Protein AF-A0A0N1LKV7-F1 (afdb_monomer)

Secondary structure (DSSP, 8-state):
-EEEETTEEEEPPHHHHHHS---PPPPPTTSTTHHHHHHHHHHHHHH-HHHHHHHHHHHHHHHHHHHHHHHHHHTT------STT--

Nearest PDB structures (foldseek):
  7yqc-assembly1_B  TM=4.468E-01  e=2.513E+00  Homo sapiens

Foldseek 3Di:
DWQQAPLGIADADPVLVVLQQDADDQQDPPDPCRVVVNVVNVCQCVVDVVNVVSVVQNVQLSVVLNVQSVVCVVVVHDGHRDNPSND

Radius of gyration: 14.67 Å; Cα contacts (8 Å, |Δi|>4): 91; chains: 1; bounding box: 38×25×32 Å

Sequence (87 aa):
MILSTSSGDFPIPPDVASRLPQVPALPEPDEPNYSRRAREFTDWLESSPEHAVRFERLRRWHLVQDELARKAASEGRPFFVTDDGLD

Structure (mmCIF, N/CA/C/O backbone):
data_AF-A0A0N1LKV7-F1
#
_entry.id   AF-A0A0N1LKV7-F1
#
loop_
_atom_site.group_PDB
_atom_site.id
_atom_site.type_symbol
_atom_site.label_atom_id
_atom_site.label_alt_id
_atom_site.label_comp_id
_atom_site.label_asym_id
_atom_site.label_entity_id
_atom_site.label_seq_id
_atom_site.pdbx_PDB_ins_code
_atom_site.Cartn_x
_atom_site.Cartn_y
_atom_site.Cartn_z
_atom_site.occupancy
_atom_site.B_iso_or_equiv
_atom_site.auth_seq_id
_atom_site.auth_comp_id
_atom_site.auth_asym_id
_atom_site.auth_atom_id
_atom_site.pdbx_PDB_model_num
ATOM 1 N N . MET A 1 1 ? 4.349 -4.721 10.378 1.00 83.31 1 MET A N 1
ATOM 2 C CA . MET A 1 1 ? 4.240 -3.940 9.129 1.00 83.31 1 MET A CA 1
ATOM 3 C C . MET A 1 1 ? 3.203 -2.855 9.370 1.00 83.31 1 MET A C 1
ATOM 5 O O . MET A 1 1 ? 2.191 -3.160 9.995 1.00 83.31 1 MET A O 1
ATOM 9 N N . ILE A 1 2 ? 3.486 -1.613 8.982 1.00 91.25 2 ILE A N 1
ATOM 10 C CA . ILE A 1 2 ? 2.621 -0.450 9.224 1.00 91.25 2 ILE A CA 1
ATOM 11 C C . ILE A 1 2 ? 2.147 0.081 7.873 1.00 91.25 2 ILE A C 1
ATOM 13 O O . ILE A 1 2 ? 2.936 0.144 6.933 1.00 91.25 2 ILE A O 1
ATOM 17 N N . LEU A 1 3 ? 0.866 0.427 7.789 1.00 92.00 3 LEU A N 1
ATOM 18 C CA . LEU A 1 3 ? 0.291 1.191 6.697 1.00 92.00 3 LEU A CA 1
ATOM 19 C C . LEU A 1 3 ? 0.265 2.663 7.107 1.00 92.00 3 LEU A C 1
ATOM 21 O O . LEU A 1 3 ? -0.480 3.033 8.014 1.00 92.00 3 LEU A O 1
ATOM 25 N N . SER A 1 4 ? 1.039 3.491 6.417 1.00 93.12 4 SER A N 1
ATOM 26 C CA . SER A 1 4 ? 0.960 4.944 6.559 1.00 93.12 4 SER A CA 1
ATOM 27 C C . SER A 1 4 ? -0.110 5.495 5.617 1.00 93.12 4 SER A C 1
ATOM 29 O O . SER A 1 4 ? -0.082 5.233 4.411 1.00 93.12 4 SER A O 1
ATOM 31 N N . THR A 1 5 ? -1.055 6.248 6.174 1.00 92.56 5 THR A N 1
ATOM 32 C CA . THR A 1 5 ? -2.129 6.945 5.451 1.00 92.56 5 THR A CA 1
ATOM 33 C C . THR A 1 5 ? -2.108 8.434 5.790 1.00 92.56 5 THR A C 1
ATOM 35 O O . THR A 1 5 ? -1.479 8.861 6.759 1.00 92.56 5 THR A O 1
ATOM 38 N N . SER A 1 6 ? -2.884 9.228 5.060 1.00 91.25 6 SER A N 1
ATOM 39 C CA . SER A 1 6 ? -3.094 10.654 5.337 1.00 91.25 6 SER A CA 1
ATOM 40 C C . SER A 1 6 ? -3.733 10.922 6.708 1.00 91.25 6 SER A C 1
ATOM 42 O O . SER A 1 6 ? -3.684 12.046 7.202 1.00 91.25 6 SER A O 1
ATOM 44 N N . SER A 1 7 ? -4.357 9.913 7.325 1.00 91.31 7 SER A N 1
ATOM 45 C CA . SER A 1 7 ? -4.989 10.008 8.648 1.00 91.31 7 SER A CA 1
ATOM 46 C C . SER A 1 7 ? -4.155 9.392 9.773 1.00 91.31 7 SER A C 1
ATOM 48 O O . SER A 1 7 ? -4.609 9.383 10.916 1.00 91.31 7 SER A O 1
ATOM 50 N N . GLY A 1 8 ? -2.948 8.906 9.470 1.00 94.00 8 GLY A N 1
ATOM 51 C CA . GLY A 1 8 ? -2.018 8.332 10.439 1.00 94.00 8 GLY A CA 1
ATOM 52 C C . GLY A 1 8 ? -1.520 6.940 10.061 1.00 94.00 8 GLY A C 1
ATOM 53 O O . GLY A 1 8 ? -1.777 6.428 8.967 1.00 94.00 8 GLY A O 1
ATOM 54 N N . ASP A 1 9 ? -0.797 6.343 11.003 1.00 96.25 9 ASP A N 1
ATOM 55 C CA . ASP A 1 9 ? -0.157 5.040 10.876 1.00 96.25 9 ASP A CA 1
ATOM 56 C C . ASP A 1 9 ? -0.994 3.939 11.529 1.00 96.25 9 ASP A C 1
ATOM 58 O O . ASP A 1 9 ? -1.347 4.020 12.709 1.00 96.25 9 ASP A O 1
ATOM 62 N N . PHE A 1 10 ? -1.269 2.876 10.775 1.00 95.69 10 PHE A N 1
ATOM 63 C CA . PHE A 1 10 ? -2.111 1.772 11.224 1.00 95.69 10 PHE A CA 1
ATOM 64 C C . PHE A 1 10 ? -1.388 0.427 11.091 1.00 95.69 10 PHE A C 1
ATOM 66 O O . PHE A 1 10 ? -0.775 0.148 10.056 1.00 95.69 10 PHE A O 1
ATOM 73 N N . PRO A 1 11 ? -1.434 -0.447 12.112 1.00 96.69 11 PRO A N 1
ATOM 74 C CA . PRO A 1 11 ? -0.849 -1.774 12.003 1.00 96.69 11 PRO A CA 1
ATOM 75 C C . PRO A 1 11 ? -1.620 -2.610 10.981 1.00 96.69 11 PRO A C 1
ATOM 77 O O . PRO A 1 11 ? -2.845 -2.696 11.039 1.00 96.69 11 PRO A O 1
ATOM 80 N N . ILE A 1 12 ? -0.895 -3.261 10.070 1.00 95.75 12 ILE A N 1
ATOM 81 C CA . ILE A 1 12 ? -1.493 -4.190 9.105 1.00 95.75 12 ILE A CA 1
ATOM 82 C C . ILE A 1 12 ? -1.672 -5.553 9.794 1.00 95.75 12 ILE A C 1
ATOM 84 O O . ILE A 1 12 ? -0.671 -6.121 10.253 1.00 95.75 12 ILE A O 1
ATOM 88 N N . PRO A 1 13 ? -2.900 -6.103 9.874 1.00 95.81 13 PRO A N 1
ATOM 89 C CA . PRO A 1 13 ? -3.136 -7.437 10.415 1.00 95.81 13 PRO A CA 1
ATOM 90 C C . PRO A 1 13 ? -2.373 -8.516 9.630 1.00 95.81 13 PRO A C 1
ATOM 92 O O . PRO A 1 13 ? -2.217 -8.391 8.415 1.00 95.81 13 PRO A O 1
ATOM 95 N N . PRO A 1 14 ? -1.932 -9.607 10.283 1.00 94.81 14 PRO A N 1
ATOM 96 C CA . PRO A 1 14 ? -1.154 -10.656 9.622 1.00 94.81 14 PRO A CA 1
ATOM 97 C C . PRO A 1 14 ? -1.918 -11.343 8.482 1.00 94.81 14 PRO A C 1
ATOM 99 O O . PRO A 1 14 ? -1.312 -11.680 7.468 1.00 94.81 14 PRO A O 1
ATOM 102 N N . ASP A 1 15 ? -3.236 -11.506 8.624 1.00 94.69 15 ASP A N 1
ATOM 103 C CA . ASP A 1 15 ? -4.093 -12.083 7.583 1.00 94.69 15 ASP A CA 1
ATOM 104 C C . ASP A 1 15 ? -4.078 -11.221 6.309 1.00 94.69 15 ASP A C 1
ATOM 106 O O . ASP A 1 15 ? -3.744 -11.707 5.229 1.00 94.69 15 ASP A O 1
ATOM 110 N N . VAL A 1 16 ? -4.277 -9.907 6.460 1.00 95.38 16 VAL A N 1
ATOM 111 C CA . VAL A 1 16 ? -4.202 -8.939 5.355 1.00 95.38 16 VAL A CA 1
ATOM 112 C C . VAL A 1 16 ? -2.800 -8.915 4.749 1.00 95.38 16 VAL A C 1
ATOM 114 O O . VAL A 1 16 ? -2.656 -9.011 3.533 1.00 95.38 16 VAL A O 1
ATOM 117 N N . ALA A 1 17 ? -1.754 -8.858 5.582 1.00 94.00 17 ALA A N 1
ATOM 118 C CA . ALA A 1 17 ? -0.366 -8.836 5.121 1.00 94.00 17 ALA A CA 1
ATOM 119 C C . ALA A 1 17 ? -0.011 -10.061 4.261 1.00 94.00 17 ALA A C 1
ATOM 121 O O . ALA A 1 17 ? 0.738 -9.929 3.296 1.00 94.00 17 ALA A O 1
ATOM 122 N N . SER A 1 18 ? -0.571 -11.236 4.572 1.00 93.94 18 SER A N 1
ATOM 123 C CA . SER A 1 18 ? -0.346 -12.464 3.799 1.00 93.94 18 SER A CA 1
ATOM 124 C C . SER A 1 18 ? -0.967 -12.435 2.395 1.00 93.94 18 SER A C 1
ATOM 126 O O . SER A 1 18 ? -0.518 -13.160 1.508 1.00 93.94 18 SER A O 1
ATOM 128 N N . ARG A 1 19 ? -1.977 -11.580 2.183 1.00 93.88 19 ARG A N 1
ATOM 129 C CA . ARG A 1 19 ? -2.705 -11.418 0.915 1.00 93.88 19 ARG A CA 1
ATOM 130 C C . ARG A 1 19 ? -2.142 -10.297 0.043 1.00 93.88 19 ARG A C 1
ATOM 132 O O . ARG A 1 19 ? -2.516 -10.199 -1.127 1.00 93.88 19 ARG A O 1
ATOM 139 N N . LEU A 1 20 ? -1.257 -9.456 0.587 1.00 94.25 20 LEU A N 1
ATOM 140 C CA . LEU A 1 20 ? -0.663 -8.353 -0.161 1.00 94.25 20 LEU A CA 1
ATOM 141 C C . LEU A 1 20 ? 0.213 -8.876 -1.312 1.00 94.25 20 LEU A C 1
ATOM 143 O O . LEU A 1 20 ? 0.994 -9.815 -1.123 1.00 94.25 20 LEU A O 1
ATOM 147 N N . PRO A 1 21 ? 0.133 -8.260 -2.506 1.00 93.75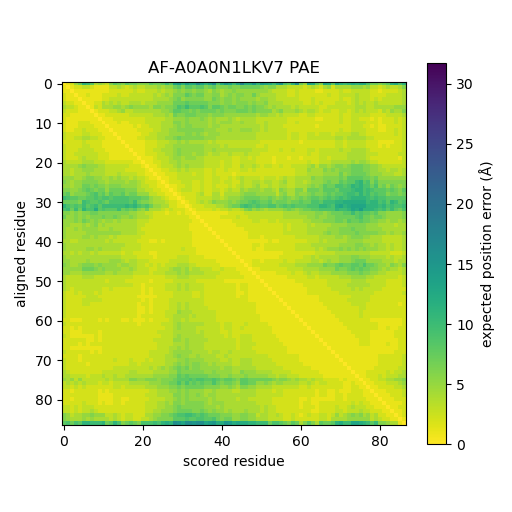 21 PRO A N 1
ATOM 148 C CA . PRO A 1 21 ? 1.037 -8.582 -3.596 1.00 93.75 21 PRO A CA 1
ATOM 149 C C . PRO A 1 21 ? 2.487 -8.354 -3.171 1.00 93.75 21 PRO A C 1
ATOM 151 O O . PRO A 1 21 ? 2.823 -7.320 -2.594 1.00 93.75 21 PRO A O 1
ATOM 154 N N . GLN A 1 22 ? 3.363 -9.302 -3.497 1.00 91.81 22 GLN A N 1
ATOM 155 C CA . GLN A 1 22 ? 4.795 -9.117 -3.286 1.00 91.81 22 GLN A CA 1
ATOM 156 C C . GLN A 1 22 ? 5.336 -8.156 -4.343 1.00 91.81 22 GLN A C 1
ATOM 158 O O . GLN A 1 22 ? 5.430 -8.498 -5.525 1.00 91.81 22 GLN A O 1
ATOM 163 N N . VAL A 1 23 ? 5.659 -6.949 -3.894 1.00 93.12 23 VAL A N 1
ATOM 164 C CA . VAL A 1 23 ? 6.194 -5.849 -4.693 1.00 93.12 23 VAL A CA 1
ATOM 165 C C . VAL A 1 23 ? 7.456 -5.351 -3.982 1.00 93.12 23 VAL A C 1
ATOM 167 O O . VAL A 1 23 ? 7.450 -5.257 -2.750 1.00 93.12 23 VAL A O 1
ATOM 170 N N . PRO A 1 24 ? 8.550 -5.057 -4.704 1.00 93.00 24 PRO A N 1
ATOM 171 C CA . PRO A 1 24 ? 9.705 -4.395 -4.110 1.00 93.00 24 PRO A CA 1
ATOM 172 C C . PRO A 1 24 ? 9.310 -3.046 -3.495 1.00 93.00 24 PRO A C 1
ATOM 174 O O . PRO A 1 24 ? 8.356 -2.400 -3.926 1.00 93.00 24 PRO A O 1
ATOM 177 N N . ALA A 1 25 ? 10.053 -2.612 -2.478 1.00 88.00 25 ALA A N 1
ATOM 178 C CA . ALA A 1 25 ? 9.831 -1.304 -1.874 1.00 88.00 25 ALA A CA 1
ATOM 179 C C . ALA A 1 25 ? 9.989 -0.191 -2.922 1.00 88.00 25 ALA A C 1
ATOM 181 O O . ALA A 1 25 ? 10.879 -0.261 -3.776 1.00 88.00 25 ALA A O 1
ATOM 182 N N . LEU A 1 26 ? 9.128 0.827 -2.839 1.00 88.44 26 LEU A N 1
ATOM 183 C CA . LEU A 1 26 ? 9.271 2.020 -3.661 1.00 88.44 26 LEU A CA 1
ATOM 184 C C . LEU A 1 26 ? 10.565 2.751 -3.273 1.00 88.44 26 LEU A C 1
ATOM 186 O O . LEU A 1 26 ? 10.827 2.897 -2.080 1.00 88.44 26 LEU A O 1
ATOM 190 N N . PRO A 1 27 ? 11.363 3.195 -4.254 1.00 90.19 27 PRO A N 1
ATOM 191 C CA . PRO A 1 27 ? 12.566 3.972 -3.989 1.00 90.19 27 PRO A CA 1
ATOM 192 C C . PRO A 1 27 ? 12.193 5.327 -3.372 1.00 90.19 27 PRO A C 1
ATOM 194 O O . PRO A 1 27 ? 11.306 6.021 -3.876 1.00 90.19 27 PRO A O 1
ATOM 197 N N . GLU A 1 28 ? 12.881 5.719 -2.305 1.00 90.50 28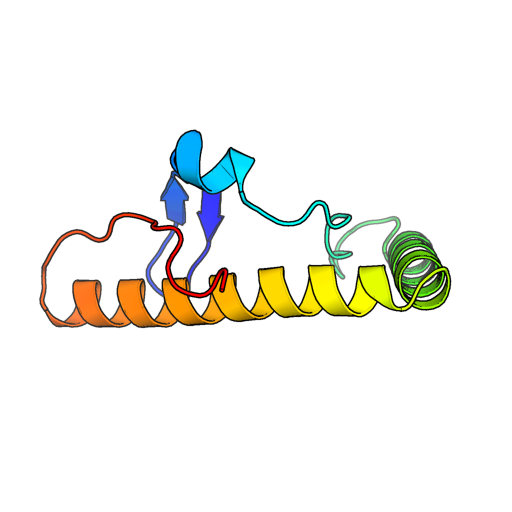 GLU A N 1
ATOM 198 C CA . GLU A 1 28 ? 12.655 6.989 -1.614 1.00 90.50 28 GLU A CA 1
ATOM 199 C C . GLU A 1 28 ? 13.634 8.053 -2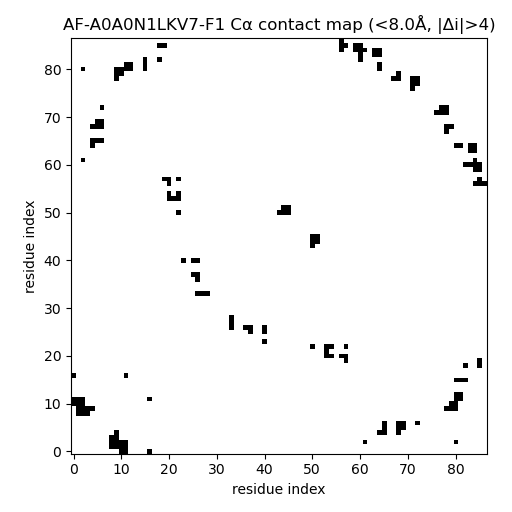.131 1.00 90.50 28 GLU A C 1
ATOM 201 O O . GLU A 1 28 ? 14.837 7.802 -2.167 1.00 90.50 28 GLU A O 1
ATOM 206 N N . PRO A 1 29 ? 13.175 9.253 -2.530 1.00 88.12 29 PRO A N 1
ATOM 207 C CA . PRO A 1 29 ? 14.032 10.256 -3.174 1.00 88.12 29 PRO A CA 1
ATOM 208 C C . PRO A 1 29 ? 15.210 10.715 -2.303 1.00 88.12 29 PRO A C 1
ATOM 210 O O . PRO A 1 29 ? 16.254 11.089 -2.835 1.00 88.12 29 PRO A O 1
ATOM 213 N N . ASP A 1 30 ? 15.059 10.654 -0.981 1.00 91.12 30 ASP A N 1
ATOM 214 C CA . ASP A 1 30 ? 16.080 11.042 -0.008 1.00 91.12 30 ASP A CA 1
ATOM 215 C C . ASP A 1 30 ? 17.082 9.913 0.316 1.00 91.12 30 ASP A C 1
ATOM 217 O O . ASP A 1 30 ? 18.025 10.119 1.086 1.00 91.12 30 ASP A O 1
ATOM 221 N N . GLU A 1 31 ? 16.928 8.711 -0.257 1.00 89.50 31 GLU A N 1
ATOM 222 C CA . GLU A 1 31 ? 17.842 7.601 0.007 1.00 89.50 31 GLU A CA 1
ATOM 223 C C . GLU A 1 31 ? 19.160 7.737 -0.793 1.00 89.50 31 GLU A C 1
ATOM 225 O O . GLU A 1 31 ? 19.148 8.051 -1.987 1.00 89.50 31 GLU A O 1
ATOM 230 N N . PRO A 1 32 ? 20.331 7.412 -0.203 1.00 89.56 32 PRO A N 1
ATOM 231 C CA . PRO A 1 32 ? 21.637 7.581 -0.860 1.00 89.56 32 PRO A CA 1
ATOM 232 C C . PRO A 1 32 ? 21.806 6.760 -2.151 1.00 89.56 32 PRO A C 1
ATOM 234 O O . PRO A 1 32 ? 22.719 7.010 -2.936 1.00 89.56 32 PRO A O 1
ATOM 237 N N . ASN A 1 33 ? 20.927 5.782 -2.385 1.00 91.31 33 ASN A N 1
ATOM 238 C CA . ASN A 1 33 ? 20.974 4.856 -3.512 1.00 91.31 33 ASN A CA 1
ATOM 239 C C . ASN A 1 33 ? 19.791 5.039 -4.478 1.00 91.31 33 ASN A C 1
ATOM 241 O O . ASN A 1 33 ? 19.571 4.154 -5.311 1.00 91.31 33 ASN A O 1
ATOM 245 N N . TYR A 1 34 ? 19.038 6.141 -4.365 1.00 92.81 34 TYR A N 1
ATOM 246 C CA . TYR A 1 34 ? 17.761 6.348 -5.054 1.00 92.81 34 TYR A CA 1
ATOM 247 C C . TYR A 1 34 ? 17.830 6.008 -6.544 1.00 92.81 34 TYR A C 1
ATOM 249 O O . TYR A 1 34 ? 17.078 5.166 -7.024 1.00 92.81 34 TYR A O 1
ATOM 257 N N . SER A 1 35 ? 18.796 6.573 -7.276 1.00 93.44 35 SER A N 1
ATOM 258 C CA . SER A 1 35 ? 18.925 6.355 -8.724 1.00 93.44 35 SER A CA 1
ATOM 259 C C . SER A 1 35 ? 19.123 4.884 -9.099 1.00 93.44 35 SER A C 1
ATOM 261 O O . SER A 1 35 ? 18.614 4.434 -10.124 1.00 93.44 35 SER A O 1
ATOM 263 N N . ARG A 1 36 ? 19.854 4.117 -8.277 1.00 94.88 36 ARG A N 1
ATOM 264 C CA . ARG A 1 36 ? 20.038 2.678 -8.505 1.00 94.88 36 ARG A CA 1
ATOM 265 C C . ARG A 1 36 ? 18.736 1.930 -8.235 1.00 94.88 36 ARG A C 1
ATOM 267 O O . ARG A 1 36 ? 18.318 1.138 -9.068 1.00 94.88 36 ARG A O 1
ATOM 274 N N . ARG A 1 37 ? 18.079 2.227 -7.116 1.00 94.25 37 ARG A N 1
ATOM 275 C CA . ARG A 1 37 ? 16.831 1.580 -6.687 1.00 94.25 37 ARG A CA 1
ATOM 276 C C . ARG A 1 37 ? 15.665 1.871 -7.619 1.00 94.25 37 ARG A C 1
ATOM 278 O O . ARG A 1 37 ? 14.898 0.969 -7.929 1.00 94.25 37 ARG A O 1
ATOM 285 N N . ALA A 1 38 ? 15.571 3.097 -8.123 1.00 95.00 38 ALA A N 1
ATOM 286 C CA . ALA A 1 38 ? 14.596 3.484 -9.133 1.00 95.00 38 ALA A CA 1
ATOM 287 C C . ALA A 1 38 ? 14.786 2.704 -10.434 1.00 95.00 38 ALA A C 1
ATOM 289 O O . ALA A 1 38 ? 13.808 2.239 -11.023 1.00 95.00 38 ALA A O 1
ATOM 290 N N . ARG A 1 39 ? 16.040 2.494 -10.848 1.00 95.94 39 ARG A N 1
ATOM 291 C CA . ARG A 1 39 ? 16.350 1.643 -11.996 1.00 95.94 39 ARG A CA 1
ATOM 292 C C . ARG A 1 39 ? 15.977 0.184 -11.735 1.00 95.94 39 ARG A C 1
ATOM 294 O O . ARG A 1 39 ? 15.237 -0.374 -12.527 1.00 95.94 39 ARG A O 1
ATOM 301 N N . GLU A 1 40 ? 16.386 -0.385 -10.601 1.00 95.69 40 GLU A N 1
ATOM 302 C CA . GLU A 1 40 ? 16.046 -1.764 -10.209 1.00 95.69 40 GLU A CA 1
ATOM 303 C C . GLU A 1 40 ? 14.526 -1.997 -10.146 1.00 95.69 40 GLU A C 1
A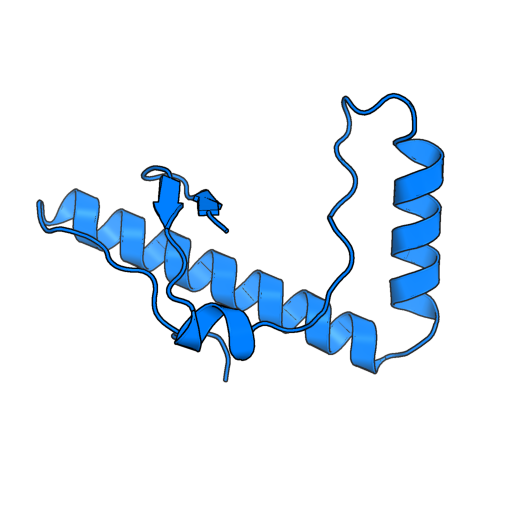TOM 305 O O . GLU A 1 40 ? 14.032 -3.036 -10.578 1.00 95.69 40 GLU A O 1
ATOM 310 N N . PHE A 1 41 ? 13.772 -1.021 -9.635 1.00 95.81 41 PHE A N 1
ATOM 311 C CA . PHE A 1 41 ? 12.313 -1.069 -9.592 1.00 95.81 41 PHE A CA 1
ATOM 312 C C . PHE A 1 41 ? 11.695 -1.017 -10.996 1.00 95.81 41 PHE A C 1
ATOM 314 O O . PHE A 1 41 ? 10.751 -1.751 -11.287 1.00 95.81 41 PHE A O 1
ATOM 321 N N . THR A 1 42 ? 12.246 -0.180 -11.877 1.00 95.56 42 THR A N 1
ATOM 322 C CA . THR A 1 42 ? 11.804 -0.075 -13.275 1.00 95.56 42 THR A CA 1
ATOM 323 C C . THR A 1 42 ? 12.099 -1.366 -14.040 1.00 95.56 42 THR A C 1
ATOM 325 O O . THR A 1 42 ? 11.188 -1.938 -14.630 1.00 95.56 42 THR A O 1
ATOM 328 N N . ASP A 1 43 ? 13.319 -1.898 -13.923 1.00 96.88 43 ASP A N 1
ATOM 329 C CA . ASP A 1 43 ? 13.705 -3.189 -14.501 1.00 96.88 43 ASP A CA 1
ATOM 330 C C . ASP A 1 43 ? 12.786 -4.319 -13.991 1.00 96.88 43 ASP A C 1
ATOM 332 O O . ASP A 1 43 ? 12.363 -5.192 -14.754 1.00 96.88 43 ASP A O 1
ATOM 336 N N . TRP A 1 44 ? 12.416 -4.296 -12.704 1.00 96.94 44 TRP A N 1
ATOM 337 C CA . TRP A 1 44 ? 11.448 -5.242 -12.150 1.00 96.94 44 TRP A CA 1
ATOM 338 C C . TRP A 1 44 ? 10.072 -5.105 -12.814 1.00 96.94 44 TRP A C 1
ATOM 340 O O . TRP A 1 44 ? 9.532 -6.118 -13.260 1.00 96.94 44 TRP A O 1
ATOM 350 N N . LEU A 1 45 ? 9.522 -3.894 -12.943 1.00 96.44 45 LEU A N 1
ATOM 351 C CA . LEU A 1 45 ? 8.240 -3.666 -13.623 1.00 96.44 45 LEU A CA 1
ATOM 352 C C . LEU A 1 45 ? 8.251 -4.158 -15.076 1.00 96.44 45 LEU A C 1
ATOM 354 O O . LEU A 1 45 ? 7.282 -4.770 -15.521 1.00 96.44 45 LEU A O 1
ATOM 358 N N . GLU A 1 46 ? 9.340 -3.917 -15.803 1.00 96.19 46 GLU A N 1
ATOM 359 C CA . GLU A 1 46 ? 9.468 -4.275 -17.220 1.00 96.19 46 GLU A CA 1
ATOM 360 C C . GLU A 1 46 ? 9.725 -5.773 -17.444 1.00 96.19 46 GLU A C 1
ATOM 362 O O . GLU A 1 46 ? 9.412 -6.304 -18.510 1.00 96.19 46 GLU A O 1
ATOM 367 N N . SER A 1 47 ? 10.245 -6.485 -16.440 1.00 97.06 47 SER A N 1
ATOM 368 C CA . SER A 1 47 ? 10.573 -7.913 -16.563 1.00 97.06 47 SER A CA 1
ATOM 369 C C . SER A 1 47 ? 9.360 -8.840 -16.727 1.00 97.06 47 SER A C 1
ATOM 371 O O . SER A 1 47 ? 9.516 -9.955 -17.228 1.00 97.06 47 SER A O 1
ATOM 373 N N . SER A 1 48 ? 8.156 -8.423 -16.311 1.00 96.88 48 SER A N 1
ATOM 374 C CA . SER A 1 48 ? 6.924 -9.198 -16.503 1.00 96.88 48 SER A CA 1
ATOM 375 C C . SER A 1 48 ? 5.669 -8.324 -16.396 1.00 96.88 48 SER A C 1
ATOM 377 O O . SER A 1 48 ? 5.550 -7.550 -15.444 1.00 96.88 48 SER A O 1
ATOM 379 N N . PRO A 1 49 ? 4.660 -8.501 -17.274 1.00 94.00 49 PRO A N 1
ATOM 380 C CA . PRO A 1 49 ? 3.384 -7.793 -17.153 1.00 94.00 49 PRO A CA 1
ATOM 381 C C . PRO A 1 49 ? 2.661 -8.083 -15.826 1.00 94.00 49 PRO A C 1
ATOM 383 O O . PRO A 1 49 ? 1.923 -7.234 -15.328 1.00 94.00 49 PRO A O 1
ATOM 386 N N . GLU A 1 50 ? 2.895 -9.245 -15.205 1.00 96.06 50 GLU A N 1
ATOM 387 C CA . GLU A 1 50 ? 2.330 -9.562 -13.888 1.00 96.06 50 GLU A CA 1
ATOM 388 C C . GLU A 1 50 ? 2.835 -8.623 -12.784 1.00 96.06 50 GLU A C 1
ATOM 390 O O . GLU A 1 50 ? 2.118 -8.377 -11.814 1.00 96.06 50 GLU A O 1
ATOM 395 N N . HIS A 1 51 ? 4.049 -8.079 -12.906 1.00 97.00 51 HIS A N 1
ATOM 396 C CA . HIS A 1 51 ? 4.604 -7.156 -11.915 1.00 97.00 51 HIS A CA 1
ATOM 397 C C . HIS A 1 51 ? 3.865 -5.822 -11.910 1.00 97.00 51 HIS A C 1
ATOM 399 O O . HIS A 1 51 ? 3.514 -5.330 -10.837 1.00 97.00 51 HIS A O 1
ATOM 405 N N . ALA A 1 52 ? 3.524 -5.297 -13.089 1.00 95.19 52 ALA A N 1
ATOM 406 C CA . ALA A 1 52 ? 2.669 -4.120 -13.208 1.00 95.19 52 ALA A CA 1
ATOM 407 C C . ALA A 1 52 ? 1.288 -4.363 -12.574 1.00 95.19 52 ALA A C 1
ATOM 409 O O . ALA A 1 52 ? 0.794 -3.516 -11.834 1.00 95.19 52 ALA A O 1
ATOM 410 N N . VAL A 1 53 ? 0.697 -5.547 -12.780 1.00 95.12 53 VAL A N 1
ATOM 411 C CA . VAL A 1 53 ? -0.585 -5.916 -12.151 1.00 95.12 53 VAL A CA 1
ATOM 412 C C . VAL A 1 53 ? -0.465 -5.973 -10.625 1.00 95.12 53 VAL A C 1
ATOM 414 O O . VAL A 1 53 ? -1.313 -5.425 -9.924 1.00 95.12 53 VAL A O 1
ATOM 417 N N . ARG A 1 54 ? 0.590 -6.599 -10.088 1.00 95.81 54 ARG A N 1
ATOM 418 C CA . ARG A 1 54 ? 0.833 -6.674 -8.634 1.00 95.81 54 ARG A CA 1
ATOM 419 C C . ARG A 1 54 ? 1.048 -5.295 -8.020 1.00 95.81 54 ARG A C 1
ATOM 421 O O . ARG A 1 54 ? 0.477 -5.013 -6.969 1.00 95.81 54 ARG A O 1
ATOM 428 N N . PHE A 1 55 ? 1.836 -4.449 -8.681 1.00 95.69 55 PHE A N 1
ATOM 429 C CA . PHE A 1 55 ? 2.075 -3.077 -8.250 1.00 95.69 55 PHE A CA 1
ATOM 430 C C . PHE A 1 55 ? 0.779 -2.266 -8.221 1.00 95.69 55 PHE A C 1
ATOM 432 O O . PHE A 1 55 ? 0.447 -1.681 -7.192 1.00 95.69 55 PHE A O 1
ATOM 439 N N . GLU A 1 56 ? -0.001 -2.298 -9.303 1.00 95.06 56 GLU A N 1
ATOM 440 C CA . GLU A 1 56 ? -1.269 -1.570 -9.374 1.00 95.06 56 GLU A CA 1
ATOM 441 C C . GLU A 1 56 ? -2.293 -2.083 -8.359 1.00 95.06 56 GLU A C 1
ATOM 443 O O . GLU A 1 56 ? -3.008 -1.285 -7.757 1.00 95.06 56 GLU A O 1
ATOM 448 N N . ARG A 1 57 ? -2.340 -3.396 -8.109 1.00 95.75 57 ARG A N 1
ATOM 449 C CA . ARG A 1 57 ? -3.193 -3.987 -7.069 1.00 95.75 57 ARG A CA 1
ATOM 450 C C . ARG A 1 57 ? -2.813 -3.483 -5.676 1.00 95.75 57 ARG A C 1
ATOM 452 O O . ARG A 1 57 ? -3.686 -3.046 -4.932 1.00 95.75 57 ARG A O 1
ATOM 459 N N . LEU A 1 58 ? -1.519 -3.469 -5.342 1.00 95.62 58 LEU A N 1
ATOM 460 C CA . LEU A 1 58 ? -1.035 -2.928 -4.068 1.00 95.62 58 LEU A CA 1
ATOM 461 C C . LEU A 1 58 ? -1.335 -1.424 -3.943 1.00 95.62 58 LEU A C 1
ATOM 463 O O . LEU A 1 58 ? -1.792 -0.967 -2.896 1.00 95.62 58 LEU A O 1
ATOM 467 N N . ARG A 1 59 ? -1.127 -0.661 -5.023 1.00 94.81 59 ARG A N 1
ATOM 468 C CA . ARG A 1 59 ? -1.415 0.777 -5.082 1.00 94.81 59 ARG A CA 1
ATOM 469 C C . ARG A 1 59 ? -2.901 1.073 -4.871 1.00 94.81 59 ARG A C 1
ATOM 471 O O . ARG A 1 59 ? -3.238 1.981 -4.118 1.00 94.81 59 ARG A O 1
ATOM 478 N N . ARG A 1 60 ? -3.795 0.321 -5.520 1.00 96.00 60 ARG A N 1
ATOM 479 C CA . ARG A 1 60 ? -5.253 0.475 -5.368 1.00 96.00 60 ARG A CA 1
ATOM 480 C C . ARG A 1 60 ? -5.712 0.157 -3.955 1.00 96.00 60 ARG A C 1
ATOM 482 O O . ARG A 1 60 ? -6.464 0.944 -3.392 1.00 96.00 60 ARG A O 1
ATOM 489 N N . TRP A 1 61 ? -5.219 -0.936 -3.378 1.00 96.94 61 TRP A N 1
ATOM 490 C CA . TRP A 1 61 ? -5.485 -1.263 -1.982 1.00 96.94 61 TRP A CA 1
ATOM 491 C C . TRP A 1 61 ? -5.066 -0.119 -1.052 1.00 96.94 61 TRP A C 1
ATOM 493 O O . TRP A 1 61 ? -5.883 0.338 -0.260 1.00 96.94 61 TRP A O 1
ATOM 503 N N . HIS A 1 62 ? -3.853 0.428 -1.207 1.00 95.69 62 HIS A N 1
ATOM 504 C CA . HIS A 1 62 ? -3.390 1.563 -0.394 1.00 95.69 62 HIS A CA 1
ATOM 505 C C . HIS A 1 62 ? -4.341 2.770 -0.477 1.00 95.69 62 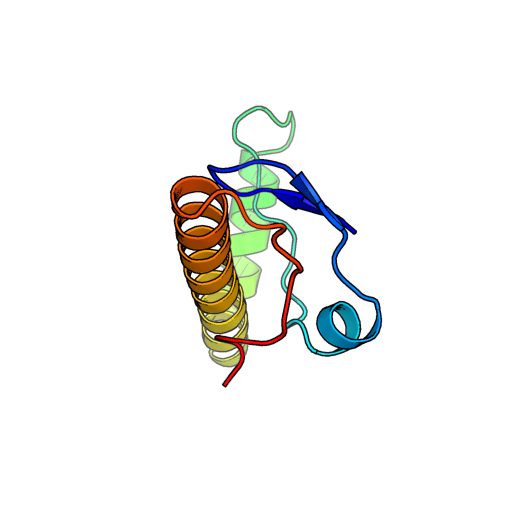HIS A C 1
ATOM 507 O O . HIS A 1 62 ? -4.731 3.311 0.557 1.00 95.69 62 HIS A O 1
ATOM 513 N N . LEU A 1 63 ? -4.799 3.133 -1.682 1.00 96.56 63 LEU A N 1
ATOM 514 C CA . LEU A 1 63 ? -5.752 4.233 -1.883 1.00 96.56 63 LEU A CA 1
ATOM 515 C C . LEU A 1 63 ? -7.108 3.984 -1.208 1.00 96.56 63 LEU A C 1
ATOM 517 O O . LEU A 1 63 ? -7.669 4.903 -0.610 1.00 96.56 63 LEU A O 1
ATOM 521 N N . VAL A 1 64 ? -7.631 2.758 -1.293 1.00 97.81 64 VAL A N 1
ATOM 522 C CA . VAL A 1 64 ? -8.885 2.378 -0.624 1.00 97.81 64 VAL A CA 1
ATOM 523 C C . VAL A 1 64 ? -8.730 2.491 0.889 1.00 97.81 64 VAL A C 1
ATOM 525 O O . VAL A 1 64 ? -9.578 3.084 1.552 1.00 97.81 64 VAL A O 1
ATOM 528 N N . GLN A 1 65 ? -7.626 1.989 1.441 1.00 97.81 65 GLN A N 1
ATOM 529 C CA . GLN A 1 65 ? -7.376 2.069 2.877 1.00 97.81 65 GLN A CA 1
ATOM 530 C C . GLN A 1 65 ? -7.183 3.517 3.353 1.00 97.81 65 GLN A C 1
ATOM 532 O O . GLN A 1 65 ? -7.699 3.876 4.408 1.00 97.81 65 GLN A O 1
ATOM 537 N N . ASP A 1 66 ? -6.517 4.374 2.573 1.00 97.38 66 ASP A N 1
ATOM 538 C CA . ASP A 1 66 ? -6.407 5.807 2.873 1.00 97.38 66 ASP A CA 1
ATOM 539 C C . ASP A 1 66 ? -7.782 6.496 2.898 1.00 97.38 66 ASP A C 1
ATOM 541 O O . ASP A 1 66 ? -8.083 7.261 3.816 1.00 97.38 66 ASP A O 1
ATOM 545 N N . GLU A 1 67 ? -8.658 6.191 1.938 1.00 97.62 67 GLU A N 1
ATOM 546 C CA . GLU A 1 67 ? -10.024 6.719 1.924 1.00 97.62 67 GLU A CA 1
ATOM 547 C C . GLU A 1 67 ? -10.853 6.235 3.122 1.00 97.62 67 GLU A C 1
ATOM 549 O O . GLU A 1 67 ? -11.532 7.039 3.770 1.00 97.62 67 GLU A O 1
ATOM 554 N N . LEU A 1 68 ? -10.774 4.945 3.458 1.00 97.56 68 LEU A N 1
ATOM 555 C CA . LEU A 1 68 ? -11.463 4.376 4.616 1.00 97.56 68 LEU A CA 1
ATOM 556 C C . LEU A 1 68 ? -10.955 4.977 5.933 1.00 97.56 68 LEU A C 1
ATOM 558 O O . LEU A 1 68 ? -11.769 5.299 6.804 1.00 97.56 68 LEU A O 1
ATOM 562 N N . ALA A 1 69 ? -9.642 5.186 6.059 1.00 97.19 69 ALA A N 1
ATOM 563 C CA . ALA A 1 69 ? -9.031 5.845 7.208 1.00 97.19 69 ALA A CA 1
ATOM 564 C C . ALA A 1 69 ? -9.516 7.295 7.343 1.00 97.19 69 ALA A C 1
ATOM 566 O O . ALA A 1 69 ? -9.967 7.695 8.419 1.00 97.19 69 ALA A O 1
ATOM 567 N N . ARG A 1 70 ? -9.527 8.058 6.238 1.00 97.31 70 ARG A N 1
ATOM 568 C CA . ARG A 1 70 ? -10.059 9.432 6.201 1.00 97.31 70 ARG A CA 1
ATOM 569 C C . ARG A 1 70 ? -11.528 9.486 6.600 1.00 97.31 70 ARG A C 1
ATOM 571 O O . ARG A 1 70 ? -11.926 10.350 7.382 1.00 97.31 70 ARG A O 1
ATOM 578 N N . LYS A 1 71 ? -12.337 8.552 6.099 1.00 97.31 71 LYS A N 1
ATOM 579 C CA . LYS A 1 71 ? -13.759 8.464 6.439 1.00 97.31 71 LYS A CA 1
ATOM 580 C C . LYS A 1 71 ? -13.966 8.161 7.923 1.00 97.31 71 LYS A C 1
ATOM 582 O O . LYS A 1 71 ? -14.731 8.859 8.580 1.00 97.31 71 LYS A O 1
ATOM 587 N N . ALA A 1 72 ? -13.257 7.172 8.464 1.00 96.81 72 ALA A N 1
ATOM 588 C CA . ALA A 1 72 ? -13.330 6.821 9.879 1.00 96.81 72 ALA A CA 1
ATOM 589 C C . ALA A 1 72 ? -12.911 7.990 10.788 1.00 96.81 72 ALA A C 1
ATOM 591 O O . ALA A 1 72 ? -13.611 8.293 11.756 1.00 96.81 72 ALA A O 1
ATOM 592 N N . ALA A 1 73 ? -11.838 8.701 10.425 1.00 96.19 73 ALA A N 1
ATOM 593 C CA . ALA A 1 73 ? -11.392 9.899 11.130 1.00 96.19 73 ALA A CA 1
ATOM 594 C C . ALA A 1 73 ? -12.455 11.013 11.108 1.00 96.19 73 ALA A C 1
ATOM 596 O O . ALA A 1 73 ? -12.747 11.599 12.149 1.00 96.19 73 ALA A O 1
ATOM 597 N N . SER A 1 74 ? -13.088 11.264 9.954 1.00 96.62 74 SER A N 1
ATOM 598 C CA . SER A 1 74 ? -14.173 12.251 9.832 1.00 96.62 74 SER A CA 1
ATOM 599 C C . SER A 1 74 ? -15.426 11.880 10.633 1.00 96.62 74 SER A C 1
ATOM 601 O O . SER A 1 74 ? -16.187 12.764 11.018 1.00 96.62 74 SER A O 1
ATOM 603 N N . GLU A 1 75 ? -15.662 10.590 10.860 1.00 97.31 75 GLU A N 1
ATOM 604 C CA . GLU A 1 75 ? -16.794 10.062 11.631 1.00 97.31 75 GLU A CA 1
ATOM 605 C C . GLU A 1 75 ? -16.46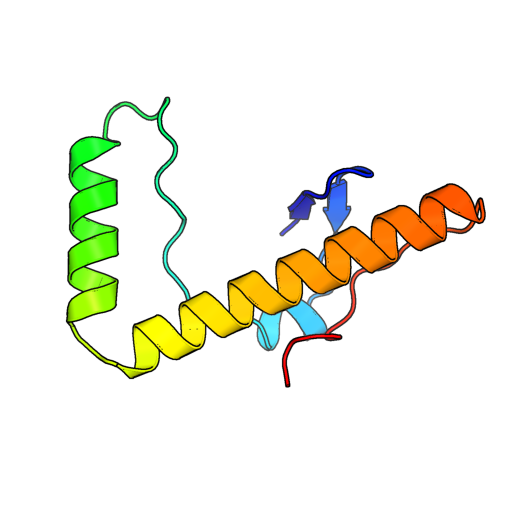0 9.896 13.127 1.00 97.31 75 GLU A C 1
ATOM 607 O O . GLU A 1 75 ? -17.317 9.481 13.906 1.00 97.31 75 GLU A O 1
ATOM 612 N N . GLY A 1 76 ? -15.225 10.202 13.546 1.00 95.62 76 GLY A N 1
ATOM 613 C CA . GLY A 1 76 ? -14.774 10.049 14.931 1.00 95.62 76 GLY A CA 1
ATOM 614 C C . GLY A 1 76 ? -14.731 8.595 15.413 1.00 95.62 76 GLY A C 1
ATOM 615 O O . GLY A 1 76 ? -14.855 8.344 16.612 1.00 95.62 76 GLY A O 1
ATOM 616 N N . ARG A 1 77 ? -14.581 7.629 14.498 1.00 96.31 77 ARG A N 1
ATOM 617 C CA . ARG A 1 77 ? -14.529 6.193 14.810 1.00 96.31 77 ARG A CA 1
ATOM 618 C C . ARG A 1 77 ? -13.130 5.615 14.568 1.00 96.31 77 ARG A C 1
ATOM 620 O O . ARG A 1 77 ? -12.391 6.142 13.737 1.00 96.31 77 ARG A O 1
ATOM 627 N N . PRO A 1 78 ? -12.751 4.524 15.258 1.00 94.50 78 PRO A N 1
ATOM 628 C CA . PRO A 1 78 ? -11.481 3.858 14.992 1.00 94.50 78 PRO A CA 1
ATOM 629 C C . PRO A 1 78 ? -11.451 3.259 13.580 1.00 94.50 78 PRO A C 1
ATOM 631 O O . PRO A 1 78 ? -12.461 2.756 13.082 1.00 94.50 78 PRO A O 1
ATOM 634 N N . PHE A 1 79 ? -10.269 3.283 12.966 1.00 96.81 79 PHE A N 1
ATOM 635 C CA . PHE A 1 79 ? -9.979 2.616 11.700 1.00 96.81 79 PHE A CA 1
ATOM 636 C C . PHE A 1 79 ? -9.123 1.370 11.941 1.00 96.81 79 PHE A C 1
ATOM 638 O O . PHE A 1 79 ? -8.188 1.392 12.744 1.00 96.81 79 PHE A O 1
ATOM 645 N N . PHE A 1 80 ? -9.439 0.299 11.218 1.00 96.31 80 PHE A N 1
ATOM 646 C CA . PHE A 1 80 ? -8.672 -0.939 11.188 1.00 96.31 80 PHE A CA 1
ATOM 647 C C . PHE A 1 80 ? -8.411 -1.298 9.730 1.00 96.31 80 PHE A C 1
ATOM 649 O O . PHE A 1 80 ? -9.331 -1.245 8.918 1.00 96.31 80 PHE A O 1
ATOM 656 N N . VAL A 1 81 ? -7.170 -1.663 9.416 1.00 96.94 81 VAL A N 1
ATOM 657 C CA . VAL A 1 81 ? -6.768 -2.045 8.058 1.00 96.94 81 VAL A CA 1
ATOM 658 C C . VAL A 1 8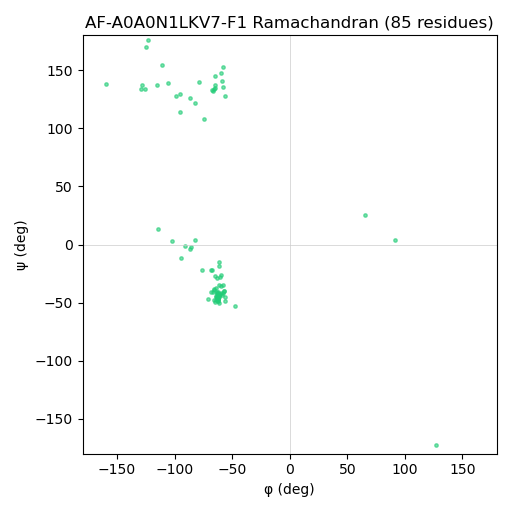1 ? -7.447 -3.354 7.660 1.00 96.94 81 VAL A C 1
ATOM 660 O O . VAL A 1 81 ? -7.417 -4.323 8.421 1.00 96.94 81 VAL A O 1
ATOM 663 N N . THR A 1 82 ? -8.011 -3.389 6.457 1.00 96.75 82 THR A N 1
ATOM 664 C CA . THR A 1 82 ? -8.704 -4.550 5.879 1.00 96.75 82 THR A CA 1
ATOM 665 C C . THR A 1 82 ? -8.081 -4.959 4.542 1.00 96.75 82 THR A C 1
ATOM 667 O O . THR A 1 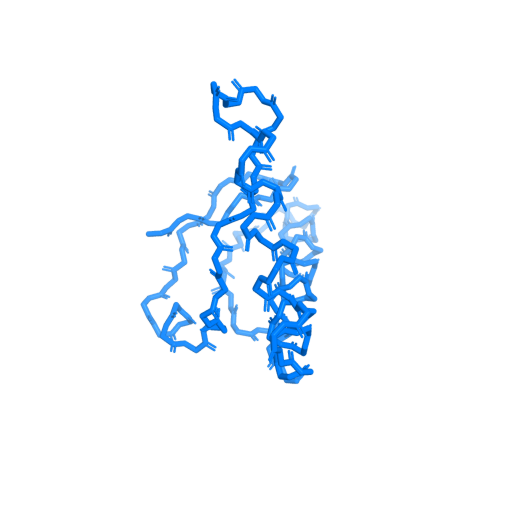82 ? -7.165 -4.308 4.034 1.00 96.75 82 THR A O 1
ATOM 670 N N . ASP A 1 83 ? -8.566 -6.052 3.953 1.00 94.88 83 ASP A N 1
ATOM 671 C CA . ASP A 1 83 ? -8.227 -6.463 2.588 1.00 94.88 83 ASP A CA 1
ATOM 672 C C . ASP A 1 83 ? -9.045 -5.747 1.494 1.00 94.88 83 ASP A C 1
ATOM 674 O O . ASP A 1 83 ? -8.859 -6.038 0.312 1.00 94.88 83 ASP A O 1
ATOM 678 N N . ASP A 1 84 ? -9.908 -4.787 1.850 1.00 94.00 84 ASP A N 1
ATOM 679 C CA . ASP A 1 84 ? -10.705 -4.028 0.880 1.00 94.00 84 ASP A CA 1
ATOM 680 C C . ASP A 1 84 ? -9.815 -3.341 -0.166 1.00 94.00 84 ASP A C 1
ATOM 682 O O . ASP A 1 84 ? -8.885 -2.602 0.167 1.00 94.00 84 ASP A O 1
ATOM 686 N N . GLY A 1 85 ? -10.126 -3.566 -1.445 1.00 88.50 85 GLY A N 1
ATOM 687 C CA . GLY A 1 85 ? -9.339 -3.066 -2.577 1.00 88.50 85 GLY A CA 1
ATOM 688 C C . GLY A 1 85 ? -8.257 -4.028 -3.075 1.00 88.50 85 GLY A C 1
ATOM 689 O O . GLY A 1 85 ? -7.513 -3.664 -3.985 1.00 88.50 85 GLY A O 1
ATOM 690 N N . LEU A 1 86 ? -8.171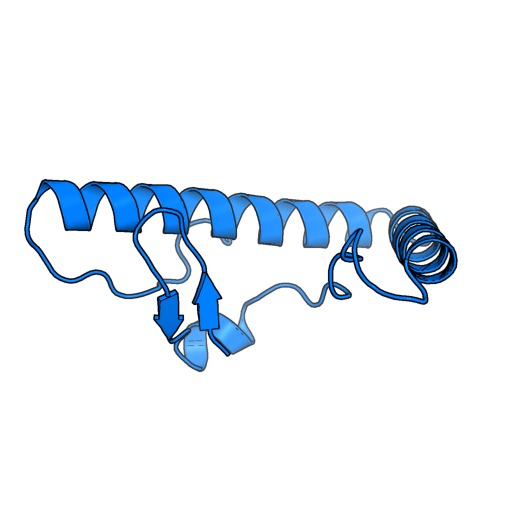 -5.241 -2.511 1.00 90.12 86 LEU A N 1
ATOM 691 C CA . LEU A 1 86 ? -7.337 -6.316 -3.049 1.00 90.12 86 LEU A CA 1
ATOM 692 C C . LEU A 1 86 ? -8.024 -7.161 -4.126 1.00 90.12 86 LEU A C 1
ATOM 694 O O . LEU A 1 86 ? -7.343 -8.031 -4.645 1.00 90.12 86 LEU A O 1
ATOM 698 N N . ASP A 1 87 ? -9.290 -6.985 -4.488 1.00 82.44 87 ASP A N 1
ATOM 699 C CA . ASP A 1 87 ? -9.911 -7.775 -5.576 1.00 82.44 87 ASP A CA 1
ATOM 700 C C . ASP A 1 87 ? -9.487 -7.325 -6.989 1.00 82.44 87 ASP A C 1
ATOM 702 O O . ASP A 1 87 ? -9.306 -6.103 -7.217 1.00 82.44 87 ASP A O 1
#

pLDDT: mean 94.34, std 3.05, range [82.44, 97.81]

Solvent-accessible surface area (backbone atoms only — not comparable to full-atom values): 5140 Å² total; per-residue (Å²): 108,73,45,79,40,96,71,47,78,40,67,50,46,70,73,44,59,72,68,54,57,90,62,82,81,80,60,48,88,88,44,100,54,25,74,59,43,46,47,55,51,48,54,50,40,72,73,34,74,66,43,47,53,33,45,52,40,47,52,45,19,52,52,43,49,33,51,51,35,44,51,22,57,75,69,76,44,90,70,78,70,69,61,62,48,67,124

Mean predicted aligned error: 3.4 Å